Protein AF-A0A9D6I818-F1 (afdb_monomer)

Radius of gyration: 13.29 Å; Cα contacts (8 Å, |Δi|>4): 114; chains: 1; bounding box: 30×33×25 Å

Sequence (84 aa):
DLGSDYGVRTIFAGVAKWYKPEELKNKKFIFVANLEPKKMPTFAKATAGKMGEESQGMMFAADVENKAILIPVDARIPEGSVVR

Foldseek 3Di:
DQPDPQPDFAADAPQVVPDDPVRPPPWDFDWAQPDDWDQDVVCVVVQVPDDDSTGRTYTDADQDPNHGHTDTDDPPDDRNPDDD

Secondary structure (DSSP, 8-state):
---TTT-S-----TTTTT--HHHHTT--B-EE-SSPPEE-HHHHTTTTTSS-SEESSEE-EEEETTEEEE-BPPTTSPTTPPP-

Mean predicted aligned error: 5.36 Å

pLDDT: mean 86.7, std 13.67, range [43.38, 96.38]

Solvent-accessible surface area (backbone atoms only — not comparable to full-atom values): 5480 Å² total; per-residue (Å²): 105,41,24,92,89,63,34,78,69,56,62,67,67,97,49,70,90,82,48,57,73,78,79,52,60,100,61,48,67,50,65,48,67,88,47,78,68,40,76,39,76,82,56,44,74,79,39,79,91,58,83,71,58,39,22,46,28,40,70,51,57,49,78,53,95,91,37,78,42,75,53,76,47,64,87,86,61,62,64,52,66,82,86,129

Structure (mmCIF, N/CA/C/O backbone):
data_AF-A0A9D6I818-F1
#
_entry.id   AF-A0A9D6I818-F1
#
loop_
_atom_site.group_PDB
_atom_site.id
_atom_site.type_symbol
_atom_site.label_atom_id
_atom_site.label_alt_id
_atom_site.label_comp_id
_atom_site.label_asym_id
_atom_site.label_entity_id
_atom_site.label_seq_id
_atom_site.pdbx_PDB_ins_code
_atom_site.Cartn_x
_atom_site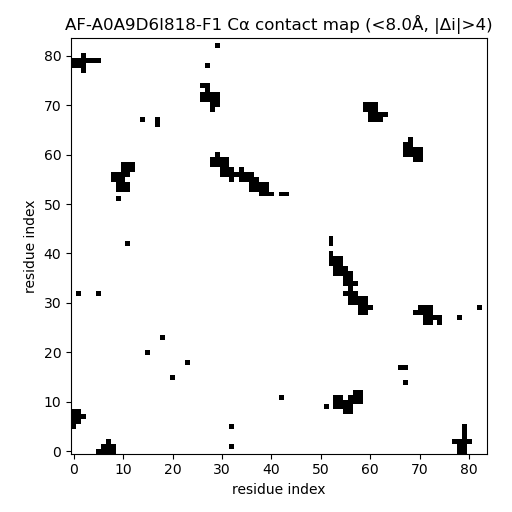.Cartn_y
_atom_site.Cartn_z
_atom_site.occupancy
_atom_site.B_iso_or_equiv
_atom_site.auth_seq_id
_atom_site.auth_comp_id
_atom_site.auth_asym_id
_atom_site.auth_atom_id
_atom_site.pdbx_PDB_model_num
ATOM 1 N N . ASP A 1 1 ? -7.692 4.517 2.782 1.00 93.00 1 ASP A N 1
ATOM 2 C CA . ASP A 1 1 ? -8.843 4.064 3.573 1.00 93.00 1 ASP A CA 1
ATOM 3 C C . ASP A 1 1 ? -8.890 2.551 3.467 1.00 93.00 1 ASP A C 1
ATOM 5 O O . ASP A 1 1 ? -8.728 2.043 2.362 1.00 93.00 1 ASP A O 1
ATOM 9 N N . LEU A 1 2 ? -8.977 1.857 4.597 1.00 93.94 2 LEU A N 1
ATOM 10 C CA . LEU A 1 2 ? -9.013 0.399 4.694 1.00 93.94 2 LEU A CA 1
ATOM 11 C C . LEU A 1 2 ? -10.391 -0.112 5.165 1.00 93.94 2 LEU A C 1
ATOM 13 O O . LEU A 1 2 ? -10.477 -1.222 5.679 1.00 93.94 2 LEU A O 1
ATOM 17 N N . GLY A 1 3 ? -11.458 0.677 4.990 1.00 94.00 3 GLY A N 1
ATOM 18 C CA . GLY A 1 3 ? -12.841 0.282 5.289 1.00 94.00 3 GLY A CA 1
ATOM 19 C C . GLY A 1 3 ? -13.236 0.482 6.755 1.00 94.00 3 GLY A C 1
ATOM 20 O O . GLY A 1 3 ? -12.500 1.094 7.523 1.00 94.00 3 GLY A O 1
ATOM 21 N N . SER A 1 4 ? -14.403 -0.028 7.166 1.00 92.38 4 SER A N 1
ATOM 22 C CA . SER A 1 4 ? -14.975 0.203 8.509 1.00 92.38 4 SER A CA 1
ATOM 23 C C . SER A 1 4 ? -14.101 -0.291 9.660 1.00 92.38 4 SER A C 1
ATOM 25 O O . SER A 1 4 ? -14.099 0.313 10.729 1.00 92.38 4 SER A O 1
ATOM 27 N N . ASP A 1 5 ? -13.353 -1.369 9.439 1.00 91.62 5 ASP A N 1
ATOM 28 C CA . ASP A 1 5 ? -12.632 -2.064 10.508 1.00 91.62 5 ASP A CA 1
ATOM 29 C C . ASP A 1 5 ? -11.345 -1.326 10.905 1.00 91.62 5 ASP A C 1
ATOM 31 O O . ASP A 1 5 ? -10.964 -1.285 12.076 1.00 91.62 5 ASP A O 1
ATOM 35 N N . TYR A 1 6 ? -10.677 -0.703 9.929 1.00 91.50 6 TYR A N 1
ATOM 36 C CA . TYR A 1 6 ? -9.386 -0.035 10.120 1.00 91.50 6 TYR A CA 1
ATOM 37 C C . TYR A 1 6 ? -9.425 1.471 9.826 1.00 91.50 6 TYR A C 1
ATOM 39 O O . TYR A 1 6 ? -8.576 2.210 10.323 1.00 91.50 6 TYR A O 1
ATOM 47 N N . GLY A 1 7 ? -10.384 1.947 9.037 1.00 93.12 7 GLY A N 1
ATOM 48 C CA . GLY A 1 7 ? -10.518 3.341 8.627 1.00 93.12 7 GLY A CA 1
ATOM 49 C C . GLY A 1 7 ? -9.299 3.873 7.872 1.00 93.12 7 GLY A C 1
ATOM 50 O O . GLY A 1 7 ? -8.612 3.170 7.123 1.00 93.12 7 GLY A O 1
ATOM 51 N N . VAL A 1 8 ? -9.005 5.158 8.070 1.00 92.75 8 VAL A N 1
ATOM 52 C CA . VAL A 1 8 ? -7.830 5.802 7.473 1.00 92.75 8 VAL A CA 1
ATOM 53 C C . VAL A 1 8 ? -6.581 5.462 8.290 1.00 92.75 8 VAL A C 1
ATOM 55 O O . VAL A 1 8 ? -6.509 5.732 9.489 1.00 92.75 8 VAL A O 1
ATOM 58 N N . ARG A 1 9 ? -5.580 4.879 7.620 1.00 91.31 9 ARG A N 1
ATOM 59 C CA . ARG A 1 9 ? -4.287 4.487 8.197 1.00 91.31 9 ARG A CA 1
ATOM 60 C C . ARG A 1 9 ? -3.129 5.127 7.442 1.00 91.31 9 ARG A C 1
ATOM 62 O O . ARG A 1 9 ? -3.201 5.293 6.223 1.00 91.31 9 ARG A O 1
ATOM 69 N N . THR A 1 10 ? -2.055 5.430 8.167 1.00 90.94 10 THR A N 1
ATOM 70 C CA . THR A 1 10 ? -0.786 5.883 7.583 1.00 90.94 10 THR A CA 1
ATOM 71 C C . THR A 1 10 ? 0.094 4.674 7.296 1.00 90.94 10 THR A C 1
ATOM 73 O O . THR A 1 10 ? 0.422 3.914 8.205 1.00 90.94 10 THR A O 1
ATOM 76 N N . ILE A 1 11 ? 0.483 4.489 6.033 1.00 91.38 11 ILE A N 1
ATOM 77 C CA . ILE A 1 11 ? 1.358 3.396 5.597 1.00 91.38 11 ILE A CA 1
ATOM 78 C C . ILE A 1 11 ? 2.502 3.987 4.785 1.00 91.38 11 ILE A C 1
ATOM 80 O O . ILE A 1 11 ? 2.278 4.681 3.791 1.00 91.38 11 ILE A O 1
ATOM 84 N N . PHE A 1 12 ? 3.731 3.690 5.194 1.00 90.38 12 PHE A N 1
ATOM 85 C CA . PHE A 1 12 ? 4.925 4.082 4.461 1.00 90.38 12 PHE A CA 1
ATOM 86 C C . PHE A 1 12 ? 5.307 2.998 3.458 1.00 90.38 12 PHE A C 1
ATOM 88 O O . PHE A 1 12 ? 5.474 1.831 3.810 1.00 90.38 12 PHE A O 1
ATOM 95 N N . ALA A 1 13 ? 5.444 3.391 2.191 1.00 89.38 13 ALA A N 1
ATOM 96 C CA . ALA A 1 13 ? 5.764 2.492 1.091 1.00 89.38 13 ALA A CA 1
ATOM 97 C C . ALA A 1 13 ? 7.057 2.933 0.397 1.00 89.38 13 ALA A C 1
ATOM 99 O O . ALA A 1 13 ? 7.202 4.082 -0.023 1.00 89.38 13 ALA A O 1
ATOM 100 N N . GLY A 1 14 ? 7.995 2.000 0.234 1.00 88.50 14 GLY A N 1
ATOM 101 C CA . GLY A 1 14 ? 9.283 2.223 -0.428 1.00 88.50 14 GLY A CA 1
ATOM 102 C C . GLY A 1 14 ? 9.205 2.245 -1.956 1.00 88.50 14 GLY A C 1
ATOM 103 O O . GLY A 1 14 ? 10.081 1.692 -2.602 1.00 88.50 14 GLY A O 1
ATOM 104 N N . VAL A 1 15 ? 8.161 2.836 -2.545 1.00 90.31 15 VAL A N 1
ATOM 105 C CA . VAL A 1 15 ? 7.857 2.719 -3.989 1.00 90.31 15 VAL A CA 1
ATOM 106 C C . VAL A 1 15 ? 8.166 3.978 -4.806 1.00 90.31 15 VAL A C 1
ATOM 108 O O . VAL A 1 15 ? 7.999 3.990 -6.024 1.00 90.31 15 VAL A O 1
ATOM 111 N N . ALA A 1 16 ? 8.678 5.023 -4.150 1.00 89.12 16 ALA A N 1
ATOM 112 C CA . ALA A 1 16 ? 8.961 6.328 -4.754 1.00 89.12 16 ALA A CA 1
ATOM 113 C C . ALA A 1 16 ? 9.972 6.285 -5.915 1.00 89.12 16 ALA A C 1
ATOM 115 O O . ALA A 1 16 ? 9.986 7.182 -6.752 1.00 89.12 16 ALA A O 1
ATOM 116 N N . LYS A 1 17 ? 10.811 5.242 -5.995 1.00 90.31 17 LYS A N 1
ATOM 117 C CA . LYS A 1 17 ? 11.747 5.043 -7.113 1.00 90.31 17 LYS A CA 1
ATOM 118 C C . LYS A 1 17 ? 11.032 4.717 -8.432 1.00 90.31 17 LYS A C 1
ATOM 120 O O . LYS A 1 17 ? 11.594 4.968 -9.494 1.00 90.31 17 LYS A O 1
ATOM 125 N N . TRP A 1 18 ? 9.827 4.145 -8.374 1.00 91.94 18 TRP A N 1
ATOM 126 C CA . TRP A 1 18 ? 9.137 3.599 -9.549 1.00 91.94 18 TRP A CA 1
ATOM 127 C C . TRP A 1 18 ? 7.793 4.251 -9.851 1.00 91.94 18 TRP A C 1
ATOM 129 O O . TRP A 1 18 ? 7.365 4.190 -10.999 1.00 91.94 18 TRP A O 1
ATOM 139 N N . TYR A 1 19 ? 7.145 4.862 -8.858 1.00 92.62 19 TYR A N 1
ATOM 140 C CA . TYR A 1 19 ? 5.820 5.457 -9.009 1.00 92.62 19 TYR A CA 1
ATOM 141 C C . TYR A 1 19 ? 5.804 6.884 -8.494 1.00 92.62 19 TYR A C 1
ATOM 143 O O . TYR A 1 19 ? 6.319 7.178 -7.411 1.00 92.62 19 TYR A O 1
ATOM 151 N N . LYS A 1 20 ? 5.152 7.763 -9.250 1.00 93.69 20 LYS A N 1
ATOM 152 C CA . LYS A 1 20 ? 4.890 9.132 -8.822 1.00 93.69 20 LYS A CA 1
ATOM 153 C C . LYS A 1 20 ? 3.636 9.193 -7.940 1.00 93.69 20 LYS A C 1
ATOM 155 O O . LYS A 1 20 ? 2.731 8.371 -8.108 1.00 93.69 20 LYS A O 1
ATOM 160 N N . PRO A 1 21 ? 3.521 10.176 -7.028 1.00 90.50 21 PRO A N 1
ATOM 161 C CA . PRO A 1 21 ? 2.340 10.328 -6.176 1.00 90.50 21 PRO A CA 1
ATOM 162 C C . PRO A 1 21 ? 1.019 10.404 -6.955 1.00 90.50 21 PRO A C 1
ATOM 164 O O . PRO A 1 21 ? 0.002 9.885 -6.500 1.00 90.50 21 PRO A O 1
ATOM 167 N N . GLU A 1 22 ? 1.019 11.022 -8.137 1.00 93.31 22 GLU A N 1
ATOM 168 C CA . GLU A 1 22 ? -0.167 11.177 -8.987 1.00 93.31 22 GLU A CA 1
ATOM 169 C C . GLU A 1 22 ? -0.675 9.832 -9.515 1.00 93.31 22 GLU A C 1
ATOM 171 O O . GLU A 1 22 ? -1.876 9.656 -9.697 1.00 93.31 22 GLU A O 1
ATOM 176 N N . GLU A 1 23 ? 0.222 8.864 -9.708 1.00 90.81 23 GLU A N 1
ATOM 177 C CA . GLU A 1 23 ? -0.116 7.533 -10.211 1.00 90.81 23 GLU A CA 1
ATOM 178 C C . GLU A 1 23 ? -0.765 6.644 -9.147 1.00 90.81 23 GLU A C 1
ATOM 180 O O . GLU A 1 23 ? -1.315 5.599 -9.495 1.00 90.81 23 GLU A O 1
ATOM 185 N N . LEU A 1 24 ? -0.700 7.040 -7.873 1.00 92.38 24 LEU A N 1
ATOM 186 C CA . LEU A 1 24 ? -1.239 6.296 -6.733 1.00 92.38 24 LEU A CA 1
ATOM 187 C C . LEU A 1 24 ? -2.575 6.866 -6.239 1.00 92.38 24 LEU A C 1
ATOM 189 O O . LEU A 1 24 ? -3.358 6.151 -5.611 1.00 92.38 24 LEU A O 1
ATOM 193 N N . LYS A 1 25 ? -2.852 8.146 -6.515 1.00 91.81 25 LYS A N 1
ATOM 194 C CA . LYS A 1 25 ? -4.097 8.807 -6.099 1.00 91.81 25 LYS A CA 1
ATOM 195 C C . LYS A 1 25 ? -5.312 8.123 -6.724 1.00 91.81 25 LYS A C 1
ATOM 197 O O . LYS A 1 25 ? -5.306 7.780 -7.902 1.00 91.81 25 LYS A O 1
ATOM 202 N N . ASN A 1 26 ? -6.369 7.975 -5.925 1.00 91.00 26 ASN A N 1
ATOM 203 C CA . ASN A 1 26 ? -7.654 7.386 -6.325 1.00 91.00 26 ASN A CA 1
ATOM 204 C C . ASN A 1 26 ? -7.564 5.951 -6.879 1.00 91.00 26 ASN A C 1
ATOM 206 O O . ASN A 1 26 ? -8.480 5.498 -7.561 1.00 91.00 26 ASN A O 1
ATOM 210 N N . LYS A 1 27 ? -6.478 5.225 -6.586 1.00 93.00 27 LYS A N 1
ATOM 211 C CA . LYS A 1 27 ? -6.338 3.805 -6.915 1.00 93.00 27 LYS A CA 1
ATOM 212 C C . LYS A 1 27 ? -6.462 2.945 -5.666 1.00 93.00 27 LYS A C 1
ATOM 214 O O . LYS A 1 27 ? -6.113 3.367 -4.564 1.00 93.00 27 LYS A O 1
ATOM 219 N N . LYS A 1 28 ? -6.951 1.723 -5.864 1.00 95.12 28 LYS A N 1
ATOM 220 C CA . LYS A 1 28 ? -7.067 0.703 -4.823 1.00 95.12 28 LYS A CA 1
ATOM 221 C C . LYS A 1 28 ? -5.899 -0.269 -4.935 1.00 95.12 28 LYS A C 1
ATOM 223 O O . LYS A 1 28 ? -5.551 -0.699 -6.034 1.00 95.12 28 LYS A O 1
ATOM 228 N N . PHE A 1 29 ? -5.315 -0.605 -3.792 1.00 95.81 29 PHE A N 1
ATOM 229 C CA . PHE A 1 29 ? -4.197 -1.535 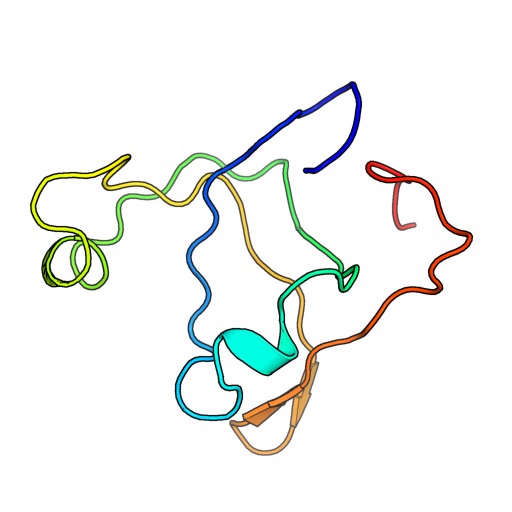-3.661 1.00 95.81 29 PHE A CA 1
ATOM 230 C C . PHE A 1 29 ? -4.428 -2.447 -2.460 1.00 95.81 29 PHE A C 1
ATOM 232 O O . PHE A 1 29 ? -5.326 -2.213 -1.650 1.00 95.81 29 PHE A O 1
ATOM 239 N N . ILE A 1 30 ? -3.595 -3.476 -2.349 1.00 96.06 30 ILE A N 1
ATOM 240 C CA . ILE A 1 30 ? -3.641 -4.448 -1.262 1.00 96.06 30 ILE A CA 1
ATOM 241 C C . ILE A 1 30 ? -2.707 -3.992 -0.141 1.00 96.06 30 ILE A C 1
ATOM 243 O O . ILE A 1 30 ? -1.577 -3.561 -0.387 1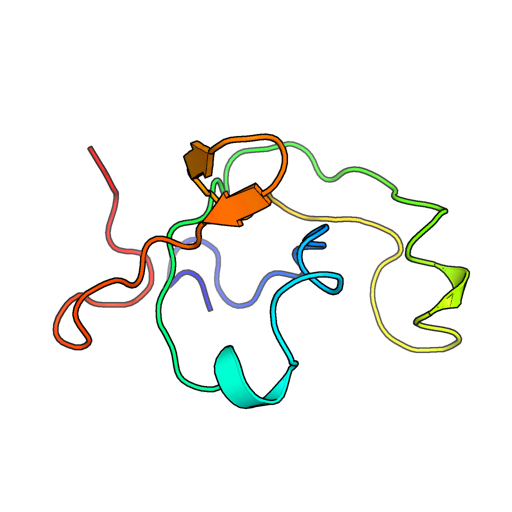.00 96.06 30 ILE A O 1
ATOM 247 N N . PHE A 1 31 ? -3.175 -4.109 1.099 1.00 95.94 31 PHE A N 1
ATOM 248 C CA . PHE A 1 31 ? -2.421 -3.730 2.286 1.00 95.94 31 PHE A CA 1
ATOM 249 C C . PHE A 1 31 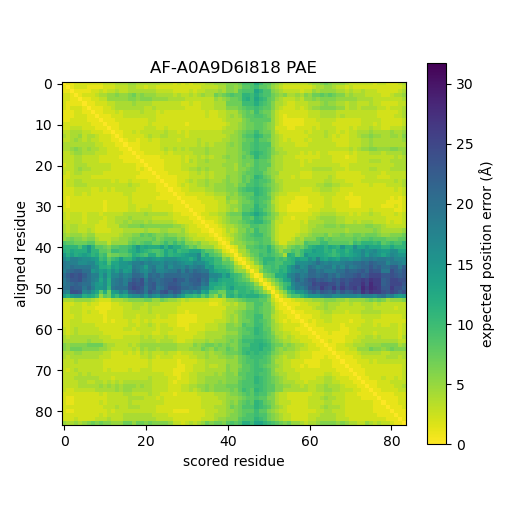? -2.539 -4.802 3.362 1.00 95.94 31 PHE A C 1
ATOM 251 O O . PHE A 1 31 ? -3.599 -5.394 3.554 1.00 95.94 31 PHE A O 1
ATOM 258 N N . VAL A 1 32 ? -1.453 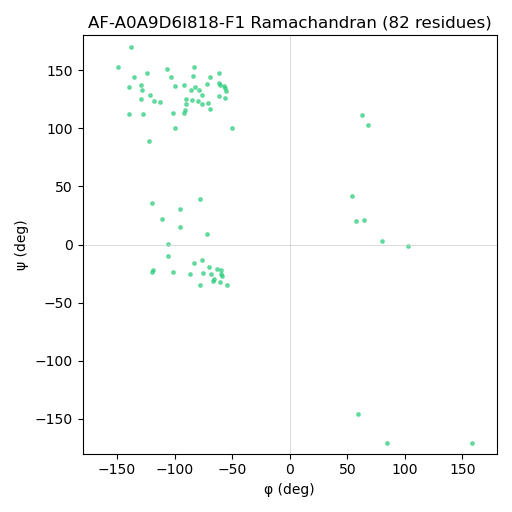-4.997 4.100 1.00 94.94 32 VAL A N 1
ATOM 259 C CA . VAL A 1 32 ? -1.433 -5.778 5.334 1.00 94.94 32 VAL A CA 1
ATOM 260 C C . VAL A 1 32 ? -1.682 -4.813 6.489 1.00 94.94 32 VAL A C 1
ATOM 262 O O . VAL A 1 32 ? -0.869 -3.920 6.739 1.00 94.94 32 VAL A O 1
ATOM 265 N N . ALA A 1 33 ? -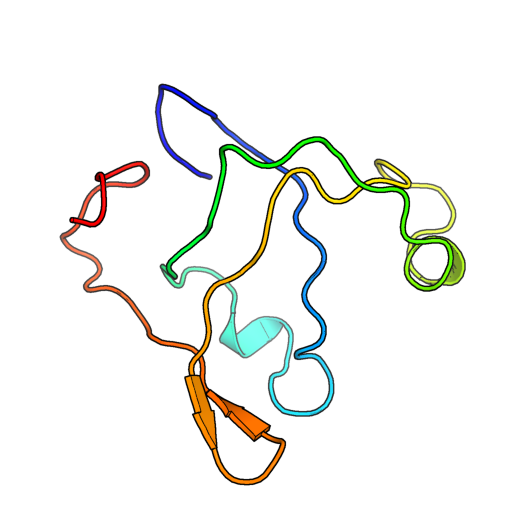2.826 -4.967 7.155 1.00 92.50 33 ALA A N 1
ATOM 266 C CA . ALA A 1 33 ? -3.334 -4.019 8.152 1.00 92.50 33 ALA A CA 1
ATOM 267 C C . ALA A 1 33 ? -3.206 -4.503 9.609 1.00 92.50 33 AL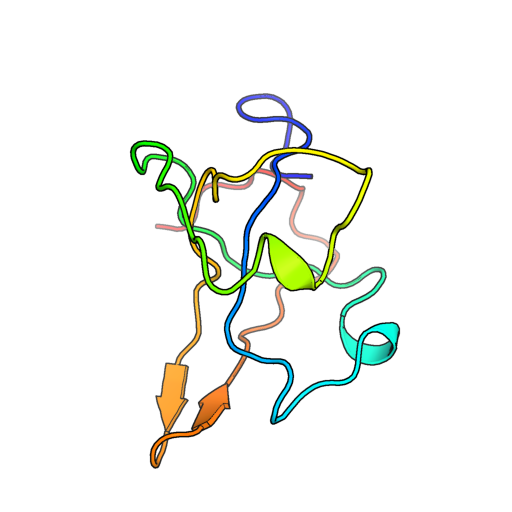A A C 1
ATOM 269 O O . ALA A 1 33 ? -3.436 -3.733 10.535 1.00 92.50 33 ALA A O 1
ATOM 270 N N . ASN A 1 34 ? -2.846 -5.769 9.828 1.00 92.00 34 ASN A N 1
ATOM 271 C CA . ASN A 1 34 ? -2.750 -6.399 11.150 1.00 92.00 34 ASN A CA 1
ATOM 272 C C . ASN A 1 34 ? -1.327 -6.389 11.740 1.00 92.00 34 ASN A C 1
ATOM 274 O O . ASN A 1 34 ? -1.046 -7.149 12.663 1.00 92.00 34 ASN A O 1
ATOM 278 N N . LEU A 1 35 ? -0.419 -5.579 11.190 1.00 89.75 35 LEU A N 1
ATOM 279 C CA . LEU A 1 35 ? 0.945 -5.449 11.701 1.00 89.75 35 LEU A CA 1
ATOM 280 C C . LEU A 1 35 ? 0.997 -4.439 12.847 1.00 89.75 35 LEU A C 1
ATOM 282 O O . LEU A 1 35 ? 0.317 -3.412 12.811 1.00 89.75 35 LEU A O 1
ATOM 286 N N . GLU A 1 36 ? 1.853 -4.703 13.832 1.00 89.38 36 GLU A N 1
ATOM 287 C CA . GLU A 1 36 ? 2.175 -3.713 14.857 1.00 89.38 36 GLU A CA 1
ATOM 288 C C . GLU A 1 36 ? 2.801 -2.462 14.209 1.00 89.38 36 GLU A C 1
ATOM 290 O O . GLU A 1 36 ? 3.647 -2.594 13.312 1.00 89.38 36 GLU A O 1
ATOM 295 N N . PRO A 1 37 ? 2.409 -1.245 14.634 1.00 89.06 37 PRO A N 1
ATOM 296 C CA . PRO A 1 37 ? 2.983 -0.018 14.106 1.00 89.06 37 PRO A CA 1
ATOM 297 C C . PRO A 1 37 ? 4.504 0.010 14.250 1.00 89.06 37 PRO A C 1
ATOM 299 O O . PRO A 1 37 ? 5.053 -0.258 15.319 1.00 89.06 37 PRO A O 1
ATOM 302 N N . LYS A 1 38 ? 5.203 0.360 13.168 1.00 87.19 38 LYS A N 1
ATOM 303 C CA . LYS A 1 38 ? 6.669 0.402 13.151 1.00 87.19 38 LYS A CA 1
ATOM 304 C C . LYS A 1 38 ? 7.177 1.803 12.875 1.00 87.19 38 LYS A C 1
ATOM 306 O O . LYS A 1 38 ? 6.896 2.366 11.815 1.00 87.19 38 LYS A O 1
ATOM 311 N N . LYS A 1 39 ? 8.010 2.319 13.783 1.00 84.00 39 LYS A N 1
ATOM 312 C CA . LYS A 1 39 ? 8.749 3.569 13.575 1.00 84.00 39 LYS A CA 1
ATOM 313 C C . LYS A 1 39 ? 9.685 3.448 12.380 1.00 84.00 39 LYS A C 1
ATOM 315 O O . LYS A 1 39 ? 10.498 2.523 12.313 1.00 84.00 39 LYS A O 1
ATOM 320 N N . MET A 1 40 ? 9.590 4.391 11.448 1.00 79.50 40 MET A N 1
ATOM 321 C CA . MET A 1 40 ? 10.468 4.451 10.280 1.00 79.50 40 MET A CA 1
ATOM 322 C C . MET A 1 40 ? 11.199 5.799 10.233 1.00 79.50 40 MET A C 1
ATOM 324 O O . MET A 1 40 ? 10.729 6.743 9.594 1.00 79.50 40 MET A O 1
ATOM 328 N N . PRO A 1 41 ? 12.377 5.907 10.878 1.00 67.00 41 PRO A N 1
ATOM 329 C CA . PRO A 1 41 ? 13.113 7.171 10.977 1.00 67.00 41 PRO A CA 1
ATOM 330 C C . PRO A 1 41 ? 13.570 7.721 9.615 1.00 67.00 41 PRO A C 1
ATOM 332 O O . PRO A 1 41 ? 13.800 8.919 9.472 1.00 67.00 41 PRO A O 1
ATOM 335 N N . THR A 1 42 ? 13.662 6.873 8.587 1.00 66.56 42 THR A N 1
ATOM 336 C CA . THR A 1 42 ? 13.938 7.280 7.200 1.00 66.56 42 THR A CA 1
ATOM 337 C C . THR A 1 42 ? 12.806 8.100 6.576 1.00 66.56 42 THR A C 1
ATOM 339 O O . THR A 1 42 ? 13.087 8.989 5.777 1.00 66.56 42 THR A O 1
ATOM 342 N N . PHE A 1 43 ? 11.548 7.856 6.958 1.00 63.78 43 PHE A N 1
ATOM 343 C CA . PHE A 1 43 ? 10.385 8.614 6.478 1.00 63.78 43 PHE A CA 1
ATOM 344 C C . PHE A 1 43 ? 10.115 9.873 7.313 1.00 63.78 43 PHE A C 1
ATOM 346 O O . PHE A 1 43 ? 9.603 10.854 6.778 1.00 63.78 43 PHE A O 1
ATOM 353 N N . ALA A 1 44 ? 10.547 9.896 8.579 1.00 55.34 44 ALA A N 1
ATOM 354 C CA . ALA A 1 44 ? 10.360 11.024 9.497 1.00 55.34 44 ALA A CA 1
ATOM 355 C C . ALA A 1 44 ? 10.981 12.349 9.003 1.00 55.34 44 ALA A C 1
ATOM 357 O O . ALA A 1 44 ? 10.489 13.428 9.326 1.00 55.34 44 ALA A O 1
ATOM 358 N N . LYS A 1 45 ? 12.035 12.299 8.173 1.00 50.97 45 LYS A N 1
ATOM 359 C CA . LYS A 1 45 ? 12.629 13.511 7.576 1.00 50.97 45 LYS A CA 1
ATOM 360 C C . LYS A 1 45 ? 11.803 14.103 6.428 1.00 50.97 45 LYS A C 1
ATOM 362 O O . LYS A 1 45 ? 11.923 15.295 6.166 1.00 50.97 45 LYS A O 1
ATOM 367 N N . ALA A 1 46 ? 10.983 13.300 5.747 1.00 55.34 46 ALA A N 1
ATOM 368 C CA . ALA A 1 46 ? 10.159 13.757 4.624 1.00 55.34 46 ALA A CA 1
ATOM 369 C C . ALA A 1 46 ? 8.843 14.418 5.078 1.00 55.34 46 ALA A C 1
ATOM 371 O O . ALA A 1 46 ? 8.206 15.120 4.296 1.00 55.34 46 ALA A O 1
ATOM 372 N N . THR A 1 47 ? 8.440 14.215 6.335 1.00 52.44 47 THR A N 1
ATOM 373 C CA . THR A 1 47 ? 7.157 14.666 6.896 1.00 52.44 47 THR A CA 1
ATOM 374 C C . THR A 1 47 ? 7.331 15.630 8.070 1.00 52.44 47 THR A C 1
ATOM 376 O O . THR A 1 47 ? 6.529 15.616 9.005 1.00 52.44 47 THR A O 1
ATOM 379 N N . ALA A 1 48 ? 8.355 16.494 8.029 1.00 43.38 48 ALA A N 1
ATOM 380 C CA . ALA A 1 48 ? 8.582 17.536 9.033 1.00 43.38 48 ALA A CA 1
ATOM 381 C C . ALA A 1 48 ? 7.292 18.349 9.284 1.00 43.38 48 ALA A C 1
ATOM 383 O O . ALA A 1 48 ? 6.910 19.213 8.496 1.00 43.38 48 ALA A O 1
ATOM 384 N N . GLY A 1 49 ? 6.600 18.022 10.380 1.00 49.28 49 GLY A N 1
ATOM 385 C CA . GLY A 1 49 ? 5.403 18.713 10.858 1.00 49.28 49 GLY A CA 1
ATOM 386 C C . GLY A 1 49 ? 4.047 18.045 10.599 1.00 49.28 49 GLY A C 1
ATOM 387 O O . GLY A 1 49 ? 3.046 18.601 11.045 1.00 49.28 49 GLY A O 1
ATOM 388 N N . LYS A 1 50 ? 3.948 16.885 9.929 1.00 49.75 50 LYS A N 1
ATOM 389 C CA . LYS A 1 50 ? 2.643 16.223 9.720 1.00 49.75 50 LYS A CA 1
ATOM 390 C C . LYS A 1 50 ? 2.705 14.702 9.877 1.00 49.75 50 LYS A C 1
ATOM 392 O O . LYS A 1 50 ? 3.199 14.008 9.002 1.00 49.75 50 LYS A O 1
ATOM 397 N N . MET A 1 51 ? 2.053 14.228 10.940 1.00 49.19 51 MET A N 1
ATOM 398 C CA . MET A 1 51 ? 1.442 12.899 11.066 1.00 49.19 51 MET A CA 1
ATOM 399 C C . MET A 1 51 ? 2.396 11.689 11.113 1.00 49.19 51 MET A C 1
ATOM 401 O O . MET A 1 51 ? 2.849 11.206 10.085 1.00 49.19 51 MET A O 1
ATOM 405 N N . GLY A 1 52 ? 2.584 11.167 12.334 1.00 58.03 52 GLY A N 1
ATOM 406 C CA . GLY A 1 52 ? 3.000 9.796 12.660 1.00 58.03 52 GLY A CA 1
ATOM 407 C C . GLY A 1 52 ? 4.382 9.368 12.169 1.00 58.03 52 GLY A C 1
ATOM 408 O O . GLY A 1 52 ? 4.573 9.110 10.993 1.00 58.03 52 GLY A O 1
ATOM 409 N N . GLU A 1 53 ? 5.334 9.159 13.075 1.00 70.31 53 GLU A N 1
ATOM 410 C CA . GLU A 1 53 ? 6.642 8.558 12.747 1.00 70.31 53 GLU A CA 1
ATOM 411 C C . GLU A 1 53 ? 6.556 7.045 12.441 1.00 70.31 53 GLU A C 1
ATOM 413 O O . GLU A 1 53 ? 7.578 6.366 12.322 1.00 70.31 53 GLU A O 1
ATOM 418 N N . GLU A 1 54 ? 5.339 6.503 12.330 1.00 85.38 54 GLU A N 1
ATOM 419 C CA . GLU A 1 54 ? 5.032 5.076 12.362 1.00 85.38 54 GLU A CA 1
ATOM 420 C C . GLU A 1 54 ? 4.180 4.645 11.166 1.00 85.38 54 GLU A C 1
ATOM 422 O O . GLU A 1 54 ? 3.159 5.256 10.853 1.00 85.38 54 GLU A O 1
ATOM 427 N N . SER A 1 55 ? 4.582 3.546 10.527 1.00 90.06 55 SER A N 1
ATOM 428 C CA . SER A 1 55 ? 3.756 2.853 9.537 1.00 90.06 55 SER A CA 1
ATOM 429 C C . SER A 1 55 ? 2.817 1.891 10.255 1.00 90.06 55 SER A C 1
ATOM 431 O O . SER A 1 55 ? 3.285 1.013 10.976 1.00 90.06 55 SER A O 1
ATOM 433 N N . GLN A 1 56 ? 1.511 2.020 10.028 1.00 92.19 56 GLN A N 1
ATOM 434 C CA . GLN A 1 56 ? 0.447 1.209 10.642 1.00 92.19 56 GLN A CA 1
ATOM 435 C C . GLN A 1 56 ? 0.031 0.024 9.758 1.00 92.19 56 GLN A C 1
ATOM 437 O O . GLN A 1 56 ? -1.135 -0.362 9.705 1.00 92.19 56 GLN A O 1
ATOM 442 N N . GLY A 1 57 ? 0.974 -0.495 8.980 1.00 93.12 57 GLY A N 1
ATOM 443 C CA . GLY A 1 57 ? 0.728 -1.537 7.999 1.00 93.12 57 GLY A CA 1
ATOM 444 C C . GLY A 1 57 ? 1.803 -1.567 6.927 1.00 93.12 57 GLY A C 1
ATOM 445 O O . GLY A 1 57 ? 2.829 -0.883 7.021 1.00 93.12 57 GLY A O 1
ATOM 446 N N . MET A 1 58 ? 1.548 -2.363 5.896 1.00 93.81 58 MET A N 1
ATOM 447 C CA . MET A 1 58 ? 2.453 -2.556 4.769 1.00 93.81 58 MET A CA 1
ATOM 448 C C . MET A 1 58 ? 1.668 -2.606 3.462 1.00 93.81 58 MET A C 1
ATOM 450 O O . MET A 1 58 ? 0.642 -3.274 3.372 1.00 93.81 58 MET A O 1
ATOM 454 N N . MET A 1 59 ? 2.152 -1.905 2.440 1.00 94.38 59 MET A N 1
ATOM 455 C CA . MET A 1 59 ? 1.628 -2.032 1.080 1.00 94.38 59 MET A CA 1
ATOM 45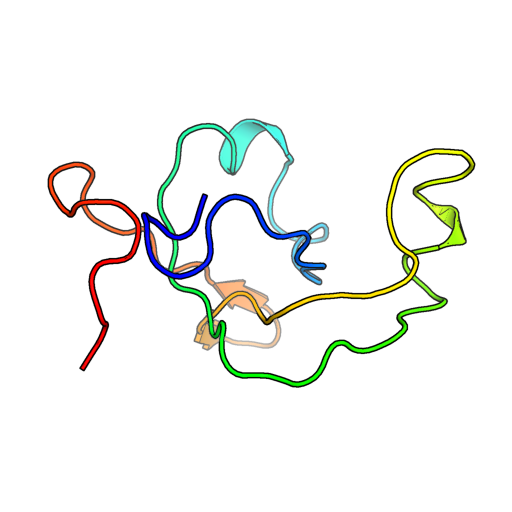6 C C . MET A 1 59 ? 2.139 -3.336 0.462 1.00 94.38 59 MET A C 1
ATOM 458 O O . MET A 1 59 ? 3.342 -3.590 0.483 1.00 94.38 59 MET A O 1
ATOM 462 N N . PHE A 1 60 ? 1.235 -4.147 -0.082 1.00 94.75 60 PHE A N 1
ATOM 463 C CA . PHE A 1 60 ? 1.585 -5.407 -0.727 1.00 94.75 60 PHE A CA 1
ATOM 464 C C . PHE A 1 60 ? 1.960 -5.169 -2.194 1.00 94.75 60 PHE A C 1
ATOM 466 O O . PHE A 1 60 ? 1.267 -4.455 -2.923 1.00 94.75 60 PHE A O 1
ATOM 473 N N . ALA A 1 61 ? 3.068 -5.764 -2.622 1.00 94.44 61 ALA A N 1
ATOM 474 C CA . ALA A 1 61 ? 3.611 -5.631 -3.966 1.00 94.44 61 ALA A CA 1
ATOM 475 C C . ALA A 1 61 ? 4.344 -6.919 -4.353 1.00 94.44 61 ALA A C 1
ATOM 477 O O . ALA A 1 61 ? 4.864 -7.620 -3.486 1.00 94.44 61 ALA A O 1
ATOM 478 N N . ALA A 1 62 ? 4.411 -7.209 -5.649 1.00 94.88 62 ALA A N 1
ATOM 479 C CA . ALA A 1 62 ? 5.293 -8.247 -6.163 1.00 94.88 62 ALA A CA 1
ATOM 480 C C . ALA A 1 62 ? 6.710 -7.680 -6.323 1.00 94.88 62 ALA A C 1
ATOM 482 O O . ALA A 1 62 ? 6.871 -6.576 -6.839 1.00 94.88 62 ALA A O 1
ATOM 483 N N . ASP A 1 63 ? 7.730 -8.421 -5.901 1.00 93.31 63 ASP A N 1
ATOM 484 C CA . ASP A 1 63 ? 9.122 -8.085 -6.207 1.00 93.31 63 ASP A CA 1
ATOM 485 C C . ASP A 1 63 ? 9.529 -8.778 -7.509 1.00 93.31 63 ASP A C 1
ATOM 487 O O . ASP A 1 63 ? 9.523 -10.007 -7.600 1.00 93.31 63 ASP A O 1
ATOM 491 N N . VAL A 1 64 ? 9.837 -7.983 -8.532 1.00 95.50 64 VAL A N 1
ATOM 492 C CA . VAL A 1 64 ? 10.314 -8.459 -9.831 1.00 95.50 64 VAL A CA 1
ATOM 493 C C . VAL A 1 64 ? 11.601 -7.716 -10.144 1.00 95.50 64 VAL A C 1
ATOM 495 O O . VAL A 1 64 ? 11.580 -6.507 -10.348 1.00 95.50 64 VAL A O 1
ATOM 498 N N . GLU A 1 65 ? 12.730 -8.424 -10.169 1.00 93.38 65 GLU A N 1
ATOM 499 C CA . GLU A 1 65 ? 14.048 -7.848 -10.485 1.00 93.38 65 GLU A CA 1
ATOM 500 C C . GLU A 1 65 ? 14.425 -6.624 -9.617 1.00 93.38 65 GLU A C 1
ATOM 502 O O . GLU A 1 65 ? 14.986 -5.643 -10.107 1.00 93.38 65 GLU A O 1
ATOM 507 N N . ASN A 1 66 ? 14.144 -6.666 -8.307 1.00 88.81 66 ASN A N 1
ATOM 508 C CA . ASN A 1 66 ? 14.332 -5.552 -7.363 1.00 88.81 66 ASN A CA 1
ATOM 509 C C . ASN A 1 66 ? 13.448 -4.330 -7.653 1.00 88.81 66 ASN A C 1
ATOM 511 O O . ASN A 1 66 ? 13.765 -3.211 -7.231 1.00 88.81 66 ASN A O 1
ATOM 515 N N . LYS A 1 67 ? 12.354 -4.512 -8.392 1.00 91.25 67 LYS A N 1
ATOM 516 C CA . LYS A 1 67 ? 11.320 -3.506 -8.603 1.00 91.25 67 LYS A CA 1
ATOM 517 C C . LYS A 1 67 ? 10.039 -3.965 -7.925 1.00 91.25 67 LYS A C 1
ATOM 519 O O . LYS A 1 67 ? 9.481 -5.005 -8.263 1.00 91.25 67 LYS A O 1
ATOM 524 N N . ALA A 1 68 ? 9.535 -3.133 -7.018 1.00 92.75 68 ALA A N 1
ATOM 525 C CA . ALA A 1 68 ? 8.210 -3.326 -6.451 1.00 92.75 68 ALA A CA 1
ATOM 526 C C . ALA A 1 68 ? 7.154 -3.057 -7.531 1.00 92.75 68 ALA A C 1
ATOM 528 O O . ALA A 1 68 ? 7.052 -1.940 -8.037 1.00 92.75 68 ALA A O 1
ATOM 529 N N . ILE A 1 69 ? 6.376 -4.073 -7.885 1.00 95.12 69 ILE A N 1
ATOM 530 C CA . ILE A 1 69 ? 5.242 -3.993 -8.799 1.00 95.12 69 ILE A CA 1
ATOM 531 C C . ILE A 1 69 ? 3.961 -3.977 -7.972 1.00 95.12 69 ILE A C 1
ATOM 533 O O . ILE A 1 69 ? 3.608 -4.955 -7.310 1.00 95.12 69 ILE A O 1
ATOM 537 N N . LEU A 1 70 ? 3.261 -2.844 -8.005 1.00 94.81 70 LEU A N 1
ATOM 538 C CA . LEU A 1 70 ? 1.979 -2.693 -7.324 1.00 94.81 70 LEU A CA 1
ATOM 539 C C . LEU A 1 70 ? 0.886 -3.485 -8.037 1.00 94.81 70 LEU A C 1
ATOM 541 O O . LEU A 1 70 ? 0.785 -3.443 -9.262 1.00 94.81 70 LEU A O 1
ATOM 545 N N . ILE A 1 71 ? 0.041 -4.152 -7.252 1.00 94.56 71 ILE A N 1
ATOM 546 C CA . ILE A 1 71 ? -1.098 -4.930 -7.744 1.00 94.56 71 ILE A CA 1
ATOM 547 C C . ILE A 1 71 ? -2.357 -4.066 -7.579 1.00 94.56 71 ILE A C 1
ATOM 549 O O . ILE A 1 71 ? -2.856 -3.933 -6.456 1.00 94.56 71 ILE A O 1
ATOM 553 N N . PRO A 1 72 ? -2.849 -3.411 -8.648 1.00 93.12 72 PRO A N 1
ATOM 554 C CA . PRO A 1 72 ? -4.071 -2.629 -8.571 1.00 93.12 72 PRO A CA 1
ATOM 555 C C . PRO A 1 72 ? -5.277 -3.547 -8.378 1.00 93.12 72 PRO A C 1
ATOM 557 O O . PRO A 1 72 ? -5.349 -4.641 -8.936 1.00 93.12 72 PRO A O 1
ATOM 560 N N . VAL A 1 73 ? -6.241 -3.066 -7.606 1.00 94.94 73 VAL A N 1
ATOM 561 C CA . VAL A 1 73 ? -7.495 -3.767 -7.331 1.00 94.94 73 VAL A CA 1
ATOM 562 C C . VAL A 1 73 ? -8.614 -3.139 -8.161 1.00 94.94 73 VAL A C 1
ATOM 564 O O . VAL A 1 73 ? -8.634 -1.925 -8.377 1.00 94.94 73 VAL A O 1
ATOM 567 N N . ASP A 1 74 ? -9.546 -3.967 -8.632 1.00 94.06 74 ASP A N 1
ATOM 568 C CA . ASP A 1 74 ? -10.725 -3.514 -9.369 1.00 94.06 74 ASP A CA 1
ATOM 569 C C . ASP A 1 74 ? -11.527 -2.488 -8.548 1.00 94.06 74 ASP A C 1
ATOM 571 O O . ASP A 1 74 ? -11.788 -2.687 -7.361 1.00 94.06 74 ASP A O 1
ATOM 575 N N . ALA A 1 75 ? -11.940 -1.387 -9.181 1.00 91.88 75 ALA A N 1
ATOM 576 C CA . ALA A 1 75 ? -12.642 -0.294 -8.508 1.00 91.88 75 ALA A CA 1
ATOM 577 C C . ALA A 1 75 ? -13.969 -0.726 -7.852 1.00 91.88 75 ALA A C 1
ATOM 579 O O . ALA A 1 75 ? -14.395 -0.098 -6.878 1.00 91.88 75 ALA A O 1
ATOM 580 N N . ARG A 1 76 ? -14.595 -1.800 -8.356 1.00 94.81 76 ARG A N 1
ATOM 581 C CA . ARG A 1 76 ? -15.846 -2.373 -7.834 1.00 94.81 76 ARG A CA 1
ATOM 582 C C . ARG A 1 76 ? -15.673 -3.050 -6.478 1.00 94.81 76 ARG A C 1
ATOM 584 O O . ARG A 1 76 ? -16.666 -3.250 -5.788 1.00 94.81 76 ARG A O 1
ATOM 591 N N . ILE A 1 77 ? -14.446 -3.411 -6.097 1.00 95.50 77 ILE A N 1
ATOM 592 C CA . ILE A 1 77 ? -14.165 -4.050 -4.809 1.00 95.50 77 ILE A CA 1
ATOM 593 C C . ILE A 1 77 ? -14.226 -2.977 -3.707 1.00 95.50 77 ILE A C 1
ATOM 595 O O . ILE A 1 77 ? -13.474 -1.996 -3.779 1.00 95.50 77 ILE A O 1
ATOM 599 N N . PRO A 1 78 ? -15.105 -3.120 -2.697 1.00 95.19 78 PRO A N 1
ATOM 600 C CA . PRO A 1 78 ? -15.201 -2.163 -1.595 1.00 95.19 78 PRO A CA 1
ATOM 601 C C . PRO A 1 78 ? -13.904 -2.055 -0.785 1.00 95.19 78 PRO A C 1
ATOM 603 O O . PRO A 1 78 ? -13.174 -3.036 -0.612 1.00 95.19 78 PRO A O 1
ATOM 606 N N . GLU A 1 79 ? -13.624 -0.866 -0.259 1.00 95.06 79 GLU A N 1
ATOM 607 C CA . GLU A 1 79 ? -12.536 -0.617 0.686 1.00 95.06 79 GLU A CA 1
ATOM 608 C C . GLU A 1 79 ? -12.694 -1.510 1.926 1.00 95.06 79 GLU A C 1
ATOM 610 O O . GLU A 1 79 ? -13.792 -1.676 2.453 1.00 95.06 79 GLU A O 1
ATOM 615 N N . GLY A 1 80 ? -11.592 -2.103 2.388 1.00 94.88 80 GLY A N 1
ATOM 616 C CA . GLY A 1 80 ? -11.606 -3.040 3.518 1.00 94.88 80 GLY A CA 1
ATOM 617 C C . GLY A 1 80 ? -12.040 -4.467 3.180 1.00 94.88 80 GLY A C 1
ATOM 618 O O . GLY A 1 80 ? -12.084 -5.307 4.073 1.00 94.88 80 GLY A O 1
ATOM 619 N N . SER A 1 81 ? -12.309 -4.784 1.907 1.00 96.38 81 SER A N 1
ATOM 620 C CA . SER A 1 81 ? -12.545 -6.173 1.492 1.00 96.38 81 SER A CA 1
ATOM 621 C C .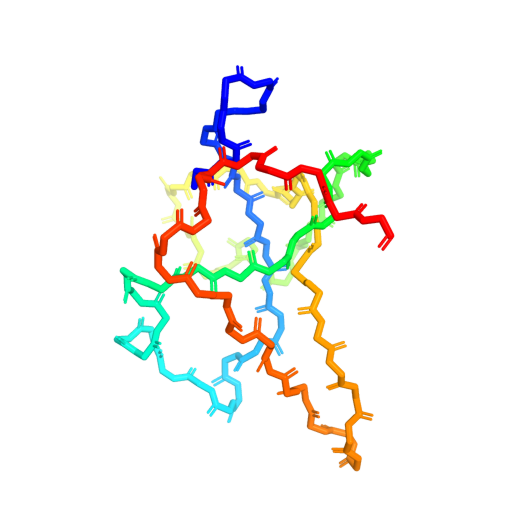 SER A 1 81 ? -11.360 -7.069 1.870 1.00 96.38 81 SER A C 1
ATOM 623 O O . SER A 1 81 ? -10.217 -6.791 1.502 1.00 96.38 81 SER A O 1
ATOM 625 N N . VAL A 1 82 ? -11.640 -8.162 2.584 1.00 94.31 82 VAL A N 1
ATOM 626 C CA . VAL A 1 82 ? -10.619 -9.114 3.043 1.00 94.31 82 VAL A CA 1
ATOM 627 C C . VAL A 1 82 ? -10.069 -9.903 1.858 1.00 94.31 82 VAL A C 1
ATOM 629 O O . VAL A 1 82 ? -10.810 -10.608 1.172 1.00 94.31 82 VAL A O 1
ATOM 632 N N . VAL A 1 83 ? -8.756 -9.815 1.656 1.00 92.75 83 VAL A N 1
ATOM 633 C CA . VAL A 1 83 ? -8.015 -10.651 0.703 1.00 92.75 83 VAL A CA 1
ATOM 634 C C . VAL A 1 83 ? -7.783 -12.027 1.335 1.00 92.75 83 VAL A C 1
ATOM 636 O O . VAL A 1 83 ? -7.414 -12.104 2.507 1.00 92.75 83 VAL A O 1
ATOM 639 N N . ARG A 1 84 ? -8.042 -13.100 0.582 1.00 89.81 84 ARG A N 1
ATOM 640 C CA . ARG A 1 84 ? -7.941 -14.499 1.023 1.00 89.81 84 ARG A CA 1
ATOM 641 C C . ARG A 1 84 ? -7.058 -15.301 0.084 1.00 89.81 84 ARG A C 1
ATOM 643 O O . ARG A 1 84 ? -7.059 -14.962 -1.120 1.00 89.81 84 ARG A O 1
#

Nearest PDB structures (foldseek):
  2q2h-assembly1_A  TM=8.338E-01  e=1.905E-02  Agrobacterium fabrum str. C58
  5zdi-assembly1_B  TM=8.681E-01  e=1.055E-01  Picrophilus oshimae DSM 9789